Protein AF-A0A323U7H0-F1 (afdb_monomer_lite)

Radius of gyration: 13.51 Å; chains: 1; bounding box: 28×29×39 Å

Sequence (74 aa):
MEMNPSRMLDDLKATVLRMEQRLDALQDVRIEELMRAYRELVPRFERDLEDERDRLLSRGAALMLVQQVWKGRQ

Foldseek 3Di:
DPPDPVVVLVVLVVLLVVLLVVLVPDPDPVSVVLSVVLVVCLVVLVVVPDDSVSSSVVSNVSSVVSVVVVVVVD

Secondary structure (DSSP, 8-state):
-PPPHHHHHHHHHHHHHHHHHHHHT---HHHHHHHHHHHHHHHHHHHH---HHHHHHHHHHHHHHHHHHHHTT-

Structure (mmCIF, N/CA/C/O backbone):
data_AF-A0A323U7H0-F1
#
_entry.id   AF-A0A323U7H0-F1
#
loop_
_atom_site.group_PDB
_atom_site.id
_atom_site.type_symbol
_atom_site.label_atom_id
_atom_site.label_alt_id
_atom_site.label_comp_id
_atom_site.label_asym_id
_atom_site.label_entity_id
_atom_site.label_seq_id
_atom_site.pdbx_PDB_ins_code
_atom_site.Cartn_x
_atom_site.Cartn_y
_atom_site.Cartn_z
_atom_site.occupancy
_atom_site.B_iso_or_equiv
_atom_site.auth_seq_id
_atom_site.auth_comp_id
_atom_site.auth_asym_id
_atom_site.auth_atom_id
_atom_site.pdbx_PDB_model_num
ATOM 1 N N . MET A 1 1 ? 3.219 16.456 -25.547 1.00 49.22 1 MET A N 1
ATOM 2 C CA . MET A 1 1 ? 4.096 16.269 -24.373 1.00 49.22 1 MET A CA 1
ATOM 3 C C . MET A 1 1 ? 4.307 14.774 -24.244 1.00 49.22 1 MET A C 1
ATOM 5 O O . MET A 1 1 ? 3.386 14.090 -23.819 1.00 49.22 1 MET A O 1
ATOM 9 N N . GLU A 1 2 ? 5.434 14.248 -24.719 1.00 51.28 2 GLU A N 1
ATOM 10 C CA . GLU A 1 2 ? 5.785 12.853 -24.434 1.00 51.28 2 GLU A CA 1
ATOM 11 C C . GLU A 1 2 ? 6.029 12.742 -22.926 1.00 51.28 2 GLU A C 1
ATOM 13 O O . GLU A 1 2 ? 6.878 13.440 -22.370 1.00 51.28 2 GLU A O 1
ATOM 18 N N . MET A 1 3 ? 5.220 11.939 -22.237 1.00 56.56 3 MET A N 1
ATOM 19 C CA . MET A 1 3 ? 5.473 11.624 -20.836 1.00 56.56 3 MET A CA 1
ATOM 20 C C . MET A 1 3 ? 6.764 10.815 -20.758 1.00 56.56 3 MET A C 1
ATOM 22 O O . MET A 1 3 ? 6.834 9.714 -21.294 1.00 56.56 3 MET A O 1
ATOM 26 N N . ASN A 1 4 ? 7.772 11.354 -20.073 1.00 73.00 4 ASN A N 1
ATOM 27 C CA . ASN A 1 4 ? 8.986 10.614 -19.754 1.00 73.00 4 ASN A CA 1
ATOM 28 C C . ASN A 1 4 ? 8.609 9.407 -18.864 1.00 73.00 4 ASN A C 1
ATOM 30 O O . ASN A 1 4 ? 8.118 9.633 -17.752 1.00 73.00 4 ASN A O 1
ATOM 34 N N . PRO A 1 5 ? 8.832 8.154 -19.306 1.00 69.50 5 PRO A N 1
ATOM 35 C CA . PRO A 1 5 ? 8.457 6.956 -18.550 1.00 69.50 5 PRO A CA 1
ATOM 36 C C . PRO A 1 5 ? 9.057 6.912 -17.140 1.00 69.50 5 PRO A C 1
ATOM 38 O O . PRO A 1 5 ? 8.411 6.433 -16.212 1.00 69.50 5 PRO A O 1
ATOM 41 N N . SER A 1 6 ? 10.251 7.489 -16.961 1.00 74.12 6 SER A N 1
ATOM 42 C CA . SER A 1 6 ? 10.916 7.594 -15.658 1.00 74.12 6 SER A CA 1
ATOM 43 C C . SER A 1 6 ? 10.124 8.475 -14.682 1.00 74.12 6 SER A C 1
ATOM 45 O O . SER A 1 6 ? 9.846 8.079 -13.554 1.00 74.12 6 SER A O 1
ATOM 47 N N . ARG A 1 7 ? 9.630 9.628 -15.158 1.00 83.50 7 ARG A N 1
ATOM 48 C CA . ARG A 1 7 ? 8.820 10.555 -14.349 1.00 83.50 7 ARG A CA 1
ATOM 49 C C . ARG A 1 7 ? 7.511 9.915 -13.883 1.00 83.50 7 ARG A C 1
ATOM 51 O O . ARG A 1 7 ? 7.083 10.144 -12.760 1.00 83.50 7 ARG A O 1
ATOM 58 N N . MET A 1 8 ? 6.896 9.090 -14.729 1.00 89.12 8 MET A N 1
ATOM 59 C CA . MET A 1 8 ? 5.672 8.370 -14.373 1.00 89.12 8 MET A CA 1
ATOM 60 C C . MET A 1 8 ? 5.904 7.376 -13.225 1.00 89.12 8 MET A C 1
ATOM 62 O O . MET A 1 8 ? 5.073 7.283 -12.323 1.00 89.12 8 MET A O 1
ATOM 66 N N . LEU A 1 9 ? 7.019 6.640 -13.242 1.00 94.31 9 LEU A N 1
ATOM 67 C CA . LEU A 1 9 ? 7.367 5.718 -12.158 1.00 94.31 9 LEU A CA 1
ATOM 68 C C . LEU A 1 9 ? 7.635 6.467 -10.851 1.00 94.31 9 LEU A C 1
ATOM 70 O O . LEU A 1 9 ? 7.154 6.041 -9.802 1.00 94.31 9 LEU A O 1
ATOM 74 N N . ASP A 1 10 ? 8.335 7.600 -10.910 1.00 95.31 10 ASP A N 1
ATOM 75 C CA . ASP A 1 10 ? 8.582 8.443 -9.736 1.00 95.31 10 ASP A CA 1
ATOM 76 C C . ASP A 1 10 ? 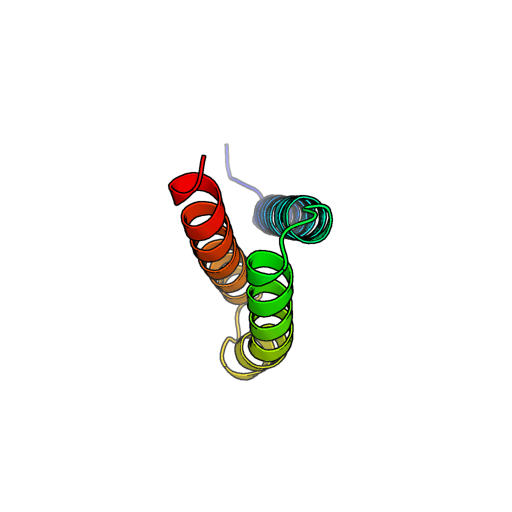7.275 8.992 -9.141 1.00 95.31 10 ASP A C 1
ATOM 78 O O . ASP A 1 10 ? 7.072 8.941 -7.925 1.00 95.31 10 ASP A O 1
ATOM 82 N N . ASP A 1 11 ? 6.341 9.434 -9.988 1.00 94.81 11 ASP A N 1
ATOM 83 C CA . ASP A 1 11 ? 5.019 9.903 -9.561 1.00 94.81 11 ASP A CA 1
ATOM 84 C C . A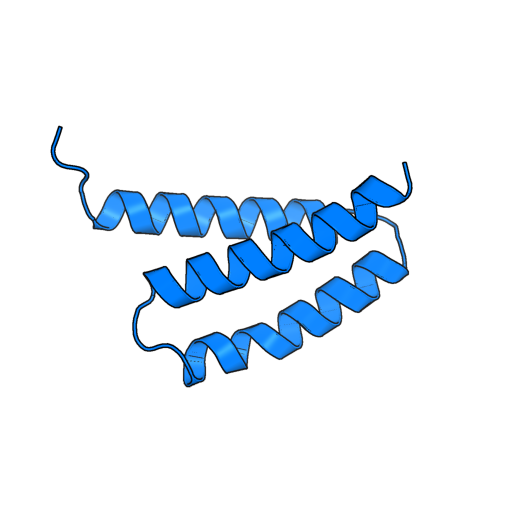SP A 1 11 ? 4.199 8.778 -8.899 1.00 94.81 11 ASP A C 1
ATOM 86 O O . ASP A 1 11 ? 3.522 9.004 -7.884 1.00 94.81 11 ASP A O 1
ATOM 90 N N . LEU A 1 12 ? 4.286 7.548 -9.421 1.00 96.50 12 LEU A N 1
ATOM 91 C CA . LEU A 1 12 ? 3.660 6.366 -8.823 1.00 96.50 12 LEU A CA 1
ATOM 92 C C . LEU A 1 12 ? 4.290 6.017 -7.469 1.00 96.50 12 LEU A C 1
ATOM 94 O O . LEU A 1 12 ? 3.558 5.839 -6.493 1.00 96.50 12 LEU A O 1
ATOM 98 N N . LYS A 1 13 ? 5.626 5.991 -7.371 1.00 97.44 13 LYS A N 1
ATOM 99 C CA . LYS A 1 13 ? 6.361 5.763 -6.111 1.00 97.44 13 LYS A CA 1
ATOM 100 C C . LYS A 1 13 ? 5.960 6.776 -5.050 1.00 97.44 13 LYS A C 1
ATOM 102 O O . LYS A 1 13 ? 5.590 6.399 -3.938 1.00 97.44 13 LYS A O 1
ATOM 107 N N . ALA A 1 14 ? 5.971 8.058 -5.409 1.00 97.62 14 ALA A N 1
ATOM 108 C CA . ALA A 1 14 ? 5.592 9.137 -4.509 1.00 97.62 14 ALA A CA 1
ATOM 109 C C . ALA A 1 14 ? 4.127 9.017 -4.062 1.00 97.62 14 ALA A C 1
ATOM 111 O O . ALA A 1 14 ? 3.801 9.300 -2.910 1.00 97.62 14 ALA A O 1
ATOM 112 N N . THR A 1 15 ? 3.235 8.585 -4.954 1.00 97.12 15 THR A N 1
ATOM 113 C CA . THR A 1 15 ? 1.819 8.380 -4.627 1.00 97.12 15 THR A CA 1
ATOM 114 C C . THR A 1 15 ? 1.618 7.230 -3.648 1.00 97.12 15 THR A C 1
ATOM 116 O O . THR A 1 15 ? 0.948 7.425 -2.633 1.00 97.12 15 THR A O 1
ATOM 119 N N . VAL A 1 16 ? 2.231 6.072 -3.905 1.00 98.25 16 VAL A N 1
ATOM 120 C CA . VAL A 1 16 ? 2.177 4.911 -3.005 1.00 98.25 16 VAL A CA 1
ATOM 121 C C . VAL A 1 16 ? 2.714 5.286 -1.625 1.00 98.25 16 VAL A C 1
ATOM 123 O O . VAL A 1 16 ? 2.006 5.108 -0.637 1.00 98.25 16 VAL A O 1
ATOM 126 N N . LEU A 1 17 ? 3.889 5.919 -1.560 1.00 98.25 17 LEU A N 1
ATOM 127 C CA . LEU A 1 17 ? 4.503 6.329 -0.297 1.00 98.25 17 LEU A CA 1
ATOM 128 C C . LEU A 1 17 ? 3.602 7.274 0.514 1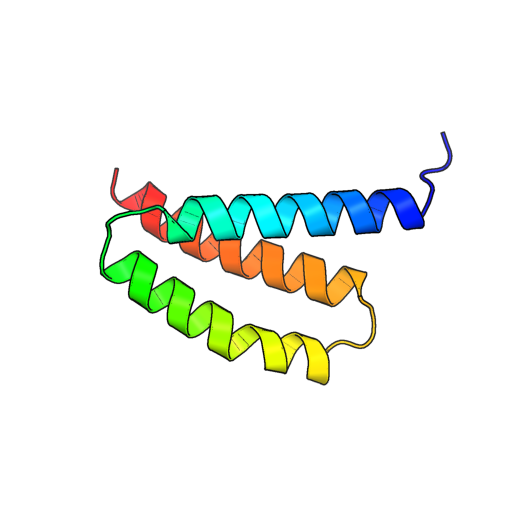.00 98.25 17 LEU A C 1
ATOM 130 O O . LEU A 1 17 ? 3.405 7.072 1.711 1.00 98.25 17 LEU A O 1
ATOM 134 N N . ARG A 1 18 ? 3.007 8.289 -0.131 1.00 98.38 18 ARG A N 1
ATOM 135 C CA . ARG A 1 18 ? 2.067 9.204 0.542 1.00 98.38 18 ARG A CA 1
ATOM 136 C C . ARG A 1 18 ? 0.839 8.474 1.085 1.00 98.38 18 ARG A C 1
ATOM 138 O O . ARG A 1 18 ? 0.319 8.853 2.133 1.00 98.38 18 ARG A O 1
ATOM 145 N N . MET A 1 19 ? 0.333 7.469 0.370 1.00 98.25 19 MET A N 1
ATOM 146 C CA . MET A 1 19 ? -0.813 6.683 0.828 1.00 98.25 19 MET A CA 1
ATOM 147 C C . MET A 1 19 ? -0.454 5.792 2.015 1.00 98.25 19 MET A C 1
ATOM 149 O O . MET A 1 19 ? -1.217 5.778 2.977 1.00 98.25 19 MET A O 1
ATOM 153 N N . GLU A 1 20 ? 0.696 5.117 1.972 1.00 98.31 20 GLU A N 1
ATOM 154 C CA . GLU A 1 20 ? 1.210 4.300 3.080 1.00 98.31 20 GLU A CA 1
ATOM 155 C C . GLU A 1 20 ? 1.353 5.137 4.348 1.00 98.31 20 GLU A C 1
ATOM 157 O O . GLU A 1 20 ? 0.726 4.829 5.355 1.00 98.31 20 GLU A O 1
ATOM 162 N N . GLN A 1 21 ? 2.071 6.26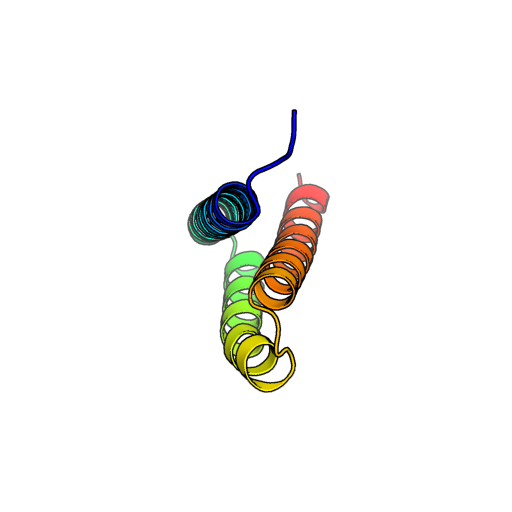1 4.266 1.00 98.19 21 GLN A N 1
ATOM 163 C CA . GLN A 1 21 ? 2.274 7.169 5.397 1.00 98.19 21 GLN A CA 1
ATOM 164 C C . GLN A 1 21 ? 0.954 7.687 5.971 1.00 98.19 21 GLN A C 1
ATOM 166 O O . GLN A 1 21 ? 0.774 7.735 7.186 1.00 98.19 21 GLN A O 1
ATOM 171 N N . ARG A 1 22 ? 0.015 8.079 5.102 1.00 97.69 22 ARG A N 1
ATOM 172 C CA . ARG A 1 22 ? -1.283 8.597 5.539 1.00 97.69 22 ARG A CA 1
ATOM 173 C C . ARG A 1 22 ? -2.117 7.535 6.248 1.00 97.69 22 ARG A C 1
ATOM 175 O O . ARG A 1 22 ? -2.802 7.883 7.200 1.00 97.69 22 ARG A O 1
ATOM 182 N N . LEU A 1 23 ? -2.114 6.293 5.762 1.00 97.31 23 LEU A N 1
ATOM 183 C CA . LEU A 1 23 ? -2.895 5.204 6.351 1.00 97.31 23 LEU A CA 1
ATOM 184 C C . LEU A 1 23 ? -2.244 4.659 7.627 1.00 97.31 23 LEU A C 1
ATOM 186 O O . LEU A 1 23 ? -2.961 4.402 8.586 1.00 97.31 23 LEU A O 1
ATOM 190 N N . ASP A 1 24 ? -0.914 4.571 7.673 1.00 96.62 24 ASP A N 1
ATOM 191 C CA . ASP A 1 24 ? -0.162 4.185 8.875 1.00 96.62 24 ASP A CA 1
ATOM 192 C C . ASP A 1 24 ? -0.308 5.205 10.018 1.00 96.62 24 ASP A C 1
ATOM 194 O O . ASP A 1 24 ? -0.204 4.845 11.187 1.00 96.62 24 ASP A O 1
ATOM 198 N N . ALA A 1 25 ? -0.555 6.481 9.704 1.00 96.69 25 ALA A N 1
ATOM 199 C CA . ALA A 1 25 ? -0.775 7.526 10.704 1.00 96.69 25 ALA A CA 1
ATOM 200 C C . ALA A 1 25 ? -2.187 7.510 11.326 1.00 96.69 25 ALA A C 1
ATOM 202 O O . ALA A 1 25 ? -2.460 8.293 12.240 1.00 96.69 25 ALA A O 1
ATOM 203 N N . LEU A 1 26 ? -3.104 6.672 10.832 1.00 94.88 26 LEU A N 1
ATOM 204 C CA . LEU A 1 26 ? -4.458 6.573 11.374 1.00 94.88 26 LEU A CA 1
ATOM 205 C C . LEU A 1 26 ? -4.459 5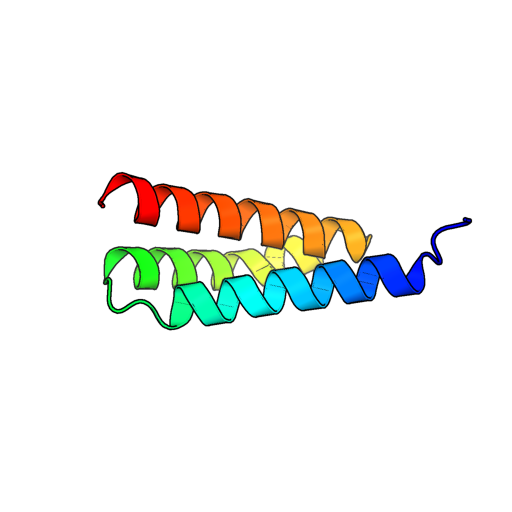.737 12.657 1.00 94.88 26 LEU A C 1
ATOM 207 O O . LEU A 1 26 ? -4.025 4.592 12.659 1.00 94.88 26 LEU A O 1
ATOM 211 N N . GLN A 1 27 ? -5.022 6.286 13.734 1.00 91.12 27 GLN A N 1
ATOM 212 C CA . GLN A 1 27 ? -5.230 5.575 15.002 1.00 91.12 27 GLN A CA 1
ATOM 213 C C . GLN A 1 27 ? -6.527 4.747 14.950 1.00 91.12 27 GLN A C 1
ATOM 215 O O . GLN A 1 27 ? -7.493 5.037 15.654 1.00 91.12 27 GLN A O 1
ATOM 220 N N . ASP A 1 28 ? -6.577 3.752 14.061 1.00 94.94 28 ASP A N 1
ATOM 221 C CA . ASP A 1 28 ? -7.704 2.820 13.920 1.00 94.94 28 ASP A CA 1
ATOM 222 C C . ASP A 1 28 ? -7.186 1.377 13.835 1.00 94.94 28 ASP A C 1
ATOM 224 O O . ASP A 1 28 ? -6.515 1.002 12.874 1.00 94.94 28 ASP A O 1
ATOM 228 N N . VAL A 1 29 ? -7.553 0.553 14.823 1.00 95.00 29 VAL A N 1
ATOM 229 C CA . VAL A 1 29 ? -7.099 -0.845 14.972 1.00 95.00 29 VAL 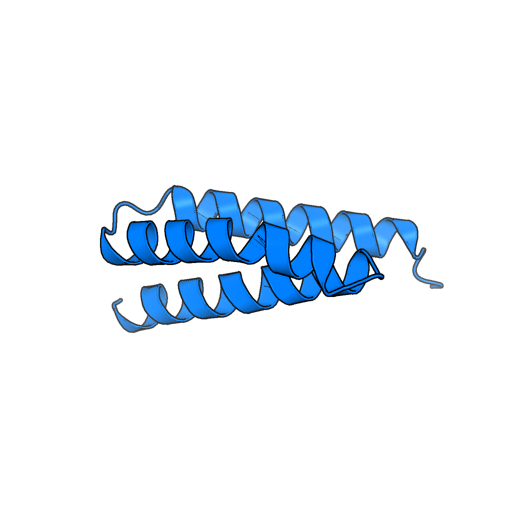A CA 1
ATOM 230 C C . VAL A 1 29 ? -7.355 -1.682 13.716 1.00 95.00 29 VAL A C 1
ATOM 232 O O . VAL A 1 29 ? -6.524 -2.496 13.323 1.00 95.00 29 VAL A O 1
ATOM 235 N N . ARG A 1 30 ? -8.487 -1.475 13.035 1.00 94.69 30 ARG A N 1
ATOM 236 C CA . ARG A 1 30 ? -8.811 -2.240 11.825 1.00 94.69 30 ARG A CA 1
ATOM 237 C C . ARG A 1 30 ? -7.945 -1.801 10.647 1.00 94.69 30 ARG A C 1
ATOM 239 O O . ARG A 1 30 ? -7.614 -2.620 9.792 1.00 94.69 30 ARG A O 1
ATOM 246 N N . ILE A 1 31 ? -7.595 -0.519 10.573 1.00 97.38 31 ILE A N 1
ATOM 247 C CA . ILE A 1 31 ? -6.663 -0.024 9.557 1.00 97.38 31 ILE A CA 1
ATOM 248 C C . ILE A 1 31 ? -5.253 -0.538 9.830 1.00 97.38 31 ILE A C 1
ATOM 250 O O . ILE A 1 31 ? -4.596 -0.969 8.888 1.00 97.38 31 ILE A O 1
ATOM 254 N N . GLU A 1 32 ? -4.824 -0.602 11.089 1.00 97.56 32 GLU A N 1
ATOM 255 C CA . GLU A 1 32 ? -3.547 -1.217 11.466 1.00 97.56 32 GLU A CA 1
ATOM 256 C C . GLU A 1 32 ? -3.465 -2.691 11.029 1.00 97.56 32 GLU A C 1
ATOM 258 O O . GLU A 1 32 ? -2.461 -3.116 10.450 1.00 97.56 32 GLU A O 1
ATOM 263 N N . GLU A 1 33 ? -4.530 -3.472 11.237 1.00 97.81 33 GLU A N 1
ATOM 264 C CA . GLU A 1 33 ? -4.620 -4.866 10.775 1.00 97.81 33 GLU A CA 1
ATOM 265 C C . GLU A 1 33 ? -4.552 -4.977 9.245 1.00 97.81 33 GLU A C 1
ATOM 267 O O . GLU A 1 33 ? -3.809 -5.803 8.706 1.00 97.81 33 GLU A O 1
ATOM 272 N N . LEU A 1 34 ? -5.285 -4.123 8.526 1.00 98.12 34 LEU A N 1
ATOM 273 C CA . LEU A 1 34 ? -5.268 -4.104 7.062 1.00 98.12 34 LEU A CA 1
ATOM 274 C C . LEU A 1 34 ? -3.913 -3.664 6.502 1.00 98.12 34 LEU A C 1
ATOM 276 O O . LEU A 1 34 ? -3.452 -4.228 5.511 1.00 98.12 34 LEU A O 1
ATOM 280 N N . MET A 1 35 ? -3.250 -2.698 7.138 1.00 98.38 35 MET A N 1
ATOM 281 C CA . MET A 1 35 ? -1.905 -2.268 6.758 1.00 98.38 35 MET A CA 1
ATOM 282 C C . MET A 1 35 ? -0.864 -3.357 7.043 1.00 98.38 35 MET A C 1
ATOM 284 O O . MET A 1 35 ? 0.068 -3.525 6.255 1.00 98.38 35 MET A O 1
ATOM 288 N N . ARG A 1 36 ? -1.038 -4.166 8.098 1.00 98.12 36 ARG A N 1
ATOM 289 C CA . ARG A 1 36 ? -0.215 -5.366 8.326 1.00 98.12 36 ARG A CA 1
ATOM 290 C C . ARG A 1 36 ? -0.389 -6.382 7.196 1.00 98.12 36 ARG A C 1
ATOM 292 O O . ARG A 1 36 ? 0.607 -6.790 6.605 1.00 98.12 36 ARG A O 1
ATOM 299 N N . ALA A 1 37 ? -1.631 -6.710 6.838 1.00 97.94 37 ALA A N 1
ATOM 300 C CA . ALA A 1 37 ? -1.921 -7.610 5.720 1.00 97.94 37 ALA A CA 1
ATOM 301 C C . ALA A 1 37 ? -1.390 -7.067 4.378 1.00 97.94 37 ALA A C 1
ATOM 303 O O . ALA A 1 37 ? -0.858 -7.818 3.563 1.00 97.94 37 ALA A O 1
ATOM 304 N N . TYR A 1 38 ? -1.473 -5.752 4.157 1.00 98.06 38 TYR A N 1
ATOM 305 C CA . TYR A 1 38 ? -0.866 -5.091 3.002 1.00 98.06 38 TYR A CA 1
ATOM 306 C C . TYR A 1 38 ? 0.654 -5.302 2.957 1.00 98.06 38 TYR A C 1
ATOM 308 O O . TYR A 1 38 ? 1.178 -5.692 1.915 1.00 98.06 38 TYR A O 1
ATOM 316 N N . ARG A 1 39 ? 1.371 -5.114 4.074 1.00 97.56 39 ARG A N 1
ATOM 317 C CA . ARG A 1 39 ? 2.829 -5.336 4.135 1.00 97.56 39 ARG A CA 1
ATOM 318 C C . ARG A 1 39 ? 3.207 -6.793 3.861 1.00 97.56 39 ARG A C 1
ATOM 320 O O . ARG A 1 39 ? 4.212 -7.034 3.204 1.00 97.56 39 ARG A O 1
ATOM 327 N N . GLU A 1 40 ? 2.394 -7.751 4.301 1.00 96.75 40 GLU A N 1
ATOM 328 C CA . GLU A 1 40 ? 2.570 -9.177 3.976 1.00 96.75 40 GLU A CA 1
ATOM 329 C C . GLU A 1 40 ? 2.304 -9.487 2.491 1.00 96.75 40 GLU A C 1
ATOM 331 O O . GLU A 1 40 ? 2.866 -10.434 1.936 1.00 96.75 40 GLU A O 1
ATOM 336 N N . LEU A 1 41 ? 1.476 -8.678 1.822 1.00 95.62 41 LEU A N 1
ATOM 337 C CA . LEU A 1 41 ? 1.172 -8.810 0.399 1.00 95.62 41 LEU A CA 1
ATOM 338 C C . LEU A 1 41 ? 2.275 -8.233 -0.504 1.00 95.62 41 LEU A C 1
ATOM 340 O O . LEU A 1 41 ? 2.480 -8.750 -1.601 1.00 95.62 41 LEU A O 1
ATOM 344 N N . VAL A 1 42 ? 3.010 -7.208 -0.058 1.00 96.00 42 VAL A N 1
ATOM 345 C CA . VAL A 1 42 ? 4.047 -6.526 -0.863 1.00 96.00 42 VAL A CA 1
ATOM 346 C C . VAL A 1 42 ? 5.087 -7.492 -1.461 1.00 96.00 42 VAL A C 1
ATOM 348 O O . VAL A 1 42 ? 5.275 -7.438 -2.679 1.00 96.00 42 VAL A O 1
ATOM 351 N N . PRO A 1 43 ? 5.690 -8.436 -0.706 1.00 96.62 43 PRO A N 1
ATOM 352 C CA . PRO A 1 43 ? 6.634 -9.401 -1.278 1.00 96.62 43 PRO A CA 1
ATOM 353 C C . PRO A 1 43 ? 6.022 -10.289 -2.368 1.00 96.62 43 PRO A C 1
ATOM 355 O O . PRO A 1 43 ? 6.724 -10.753 -3.265 1.00 96.62 43 PRO A O 1
ATOM 358 N N . ARG A 1 44 ? 4.704 -10.537 -2.321 1.00 95.44 44 ARG A N 1
ATOM 359 C CA . ARG A 1 44 ? 4.016 -11.298 -3.374 1.00 95.44 44 ARG A CA 1
ATOM 360 C C . ARG A 1 44 ? 3.940 -10.493 -4.662 1.00 95.44 44 ARG A C 1
ATOM 362 O O . ARG A 1 44 ? 4.200 -11.058 -5.710 1.00 95.44 44 ARG A O 1
ATOM 369 N N . PHE A 1 45 ? 3.671 -9.189 -4.597 1.00 94.00 45 PHE A N 1
ATOM 370 C CA . PHE A 1 45 ? 3.733 -8.337 -5.788 1.00 94.00 45 PHE A CA 1
ATOM 371 C C . PHE A 1 45 ? 5.136 -8.306 -6.396 1.00 94.00 45 PHE A C 1
ATOM 373 O O . PHE A 1 45 ? 5.264 -8.375 -7.610 1.00 94.00 45 PHE A O 1
ATOM 380 N N . GLU A 1 46 ? 6.184 -8.244 -5.573 1.00 91.38 46 GLU A N 1
ATOM 381 C CA . GLU A 1 46 ? 7.573 -8.253 -6.055 1.00 91.38 46 GLU A CA 1
ATOM 382 C C . GLU A 1 46 ? 7.970 -9.568 -6.730 1.00 91.38 46 GLU A C 1
ATOM 384 O O . GLU A 1 46 ? 8.752 -9.553 -7.677 1.00 91.38 46 GLU A O 1
ATOM 389 N N . ARG A 1 47 ? 7.426 -10.692 -6.254 1.00 95.00 47 ARG A N 1
ATOM 390 C CA . ARG A 1 47 ? 7.667 -12.018 -6.830 1.00 95.00 47 ARG A CA 1
ATOM 391 C C . ARG A 1 47 ? 6.810 -12.292 -8.065 1.00 95.00 47 ARG A C 1
ATOM 393 O O . ARG A 1 47 ? 7.289 -12.916 -9.004 1.00 95.00 47 ARG A O 1
ATOM 400 N N . ASP A 1 48 ? 5.545 -11.886 -8.028 1.00 95.94 48 ASP A N 1
ATOM 401 C CA . ASP A 1 48 ? 4.534 -12.300 -9.002 1.00 95.94 48 ASP A CA 1
ATOM 402 C C . ASP A 1 48 ? 4.425 -11.304 -10.185 1.00 95.94 48 ASP A C 1
ATOM 404 O O . ASP A 1 48 ? 3.825 -11.646 -11.201 1.00 95.94 48 ASP A O 1
ATOM 408 N N . LEU A 1 49 ? 4.996 -10.091 -10.082 1.00 96.50 49 LEU A N 1
ATOM 409 C CA . LEU A 1 49 ? 4.946 -9.050 -11.124 1.00 96.50 49 LEU A CA 1
ATOM 410 C C . LEU A 1 49 ? 6.349 -8.599 -11.558 1.00 96.50 49 LEU A C 1
ATOM 412 O O . LEU A 1 49 ? 7.128 -8.064 -10.766 1.00 96.50 49 LEU A O 1
ATOM 416 N N . GLU A 1 50 ? 6.645 -8.734 -12.850 1.00 93.56 50 GLU A N 1
ATOM 417 C CA . GLU A 1 50 ? 7.953 -8.380 -13.415 1.00 93.56 50 GLU A CA 1
ATOM 418 C C . GLU A 1 50 ? 8.144 -6.862 -13.578 1.00 93.56 50 GLU A C 1
ATOM 420 O O . GLU A 1 50 ? 9.217 -6.354 -13.251 1.00 93.56 50 GLU A O 1
ATOM 425 N N . ASP A 1 51 ? 7.116 -6.119 -14.004 1.00 95.31 51 ASP A N 1
ATOM 426 C CA . ASP A 1 51 ? 7.196 -4.668 -14.230 1.00 95.31 51 ASP A CA 1
ATOM 427 C C . ASP A 1 51 ? 7.055 -3.876 -12.913 1.00 95.31 51 ASP A C 1
ATOM 429 O O . ASP A 1 51 ? 6.101 -4.048 -12.148 1.00 95.31 51 ASP A O 1
ATOM 433 N N . GLU A 1 52 ? 7.996 -2.964 -12.649 1.00 95.00 52 GLU A N 1
ATOM 434 C CA . GLU A 1 52 ? 7.955 -2.059 -11.495 1.00 95.00 52 GLU A CA 1
ATOM 435 C C . GLU A 1 52 ? 6.679 -1.204 -11.474 1.00 95.00 52 GLU A C 1
ATOM 437 O O . GLU A 1 52 ? 6.092 -0.982 -10.410 1.00 95.00 52 GLU A O 1
ATOM 442 N N . ARG A 1 53 ? 6.205 -0.762 -12.643 1.00 95.50 53 ARG A N 1
ATOM 443 C CA . ARG A 1 53 ? 4.946 -0.032 -12.784 1.00 95.50 53 ARG A CA 1
ATOM 444 C C . ARG A 1 53 ? 3.780 -0.853 -12.244 1.00 95.50 53 ARG A C 1
ATOM 446 O O . ARG A 1 53 ? 2.969 -0.322 -11.487 1.00 95.50 53 ARG A O 1
ATOM 453 N N . ASP A 1 54 ? 3.706 -2.130 -12.599 1.00 96.75 54 ASP A N 1
ATOM 454 C CA . ASP A 1 54 ? 2.598 -3.004 -12.211 1.00 96.75 54 ASP A CA 1
ATOM 455 C C . ASP A 1 54 ? 2.628 -3.314 -10.714 1.00 96.75 54 ASP A C 1
ATOM 457 O O . ASP A 1 54 ? 1.577 -3.331 -10.063 1.00 96.75 54 ASP A O 1
ATOM 461 N N . ARG A 1 55 ? 3.826 -3.454 -10.128 1.00 97.62 55 ARG A N 1
ATOM 462 C CA . ARG A 1 55 ? 3.997 -3.548 -8.668 1.00 97.62 55 ARG A CA 1
ATOM 463 C C . ARG A 1 55 ? 3.460 -2.303 -7.968 1.00 97.62 55 ARG A C 1
ATOM 465 O O . ARG A 1 55 ? 2.712 -2.415 -6.997 1.00 97.62 55 ARG A O 1
ATOM 472 N N . LEU A 1 56 ? 3.813 -1.113 -8.458 1.00 97.06 56 LEU A N 1
ATOM 473 C CA . LEU A 1 56 ? 3.368 0.158 -7.879 1.00 97.06 56 LEU A CA 1
ATOM 474 C C . LEU A 1 56 ? 1.857 0.360 -8.025 1.00 97.06 56 LEU A C 1
ATOM 476 O O . LEU A 1 56 ? 1.204 0.776 -7.069 1.00 97.06 56 LEU A O 1
ATOM 480 N N . LEU A 1 57 ? 1.286 0.024 -9.183 1.00 97.06 57 LEU A N 1
ATOM 481 C CA . LEU A 1 57 ? -0.157 0.092 -9.411 1.00 97.06 57 LEU A CA 1
ATOM 482 C C . LEU A 1 57 ? -0.920 -0.888 -8.513 1.00 97.06 57 LEU A C 1
ATOM 484 O O . LEU A 1 57 ? -1.921 -0.504 -7.910 1.00 97.06 57 LEU A O 1
ATOM 488 N N . SER A 1 58 ? -0.422 -2.116 -8.358 1.00 97.94 58 SER A N 1
ATOM 489 C CA . SER A 1 58 ? -1.031 -3.128 -7.485 1.00 97.94 58 SER A CA 1
ATOM 490 C C . SER A 1 58 ? -0.996 -2.709 -6.015 1.00 97.94 58 SER A C 1
ATOM 492 O O . SER A 1 58 ? -2.004 -2.811 -5.312 1.00 97.94 58 SER A O 1
ATOM 494 N N . ARG A 1 59 ? 0.130 -2.141 -5.560 1.00 98.19 59 ARG A N 1
ATOM 495 C CA . ARG A 1 59 ? 0.244 -1.527 -4.228 1.00 98.19 59 ARG A CA 1
ATOM 496 C C . ARG A 1 59 ? -0.748 -0.378 -4.052 1.00 98.19 59 ARG A C 1
ATOM 498 O O . ARG A 1 59 ? -1.479 -0.349 -3.066 1.00 98.19 59 ARG A O 1
ATOM 505 N N . GLY A 1 60 ? -0.826 0.529 -5.028 1.00 97.88 60 GLY A N 1
ATOM 506 C CA . GLY A 1 60 ? -1.779 1.639 -5.028 1.00 97.88 60 GLY A CA 1
ATOM 507 C C . GLY A 1 60 ? -3.233 1.169 -4.923 1.00 97.88 60 GLY A C 1
ATOM 508 O O . GLY A 1 60 ? -3.979 1.668 -4.083 1.00 97.88 60 GLY A O 1
ATOM 509 N N . ALA A 1 61 ? -3.623 0.162 -5.708 1.00 97.94 61 ALA A N 1
ATOM 510 C CA . ALA A 1 61 ? -4.966 -0.415 -5.675 1.00 97.94 61 ALA A CA 1
ATOM 511 C C . ALA A 1 61 ? -5.300 -1.044 -4.311 1.00 97.94 61 ALA A C 1
ATOM 513 O O . ALA A 1 61 ? -6.386 -0.811 -3.773 1.00 97.94 61 ALA A O 1
ATOM 514 N N . ALA A 1 62 ? -4.359 -1.780 -3.710 1.00 98.19 62 ALA A N 1
ATOM 515 C CA . ALA A 1 62 ? -4.533 -2.336 -2.369 1.00 98.19 62 ALA A CA 1
ATOM 516 C C . ALA A 1 62 ? -4.746 -1.226 -1.320 1.00 98.19 62 ALA A C 1
ATOM 518 O O . ALA A 1 62 ? -5.683 -1.291 -0.525 1.00 98.19 62 ALA A O 1
ATOM 519 N N . LEU A 1 63 ? -3.947 -0.156 -1.366 1.00 98.44 63 LEU A N 1
ATOM 520 C CA . LEU A 1 63 ? -4.084 0.990 -0.459 1.00 98.44 63 LEU A CA 1
ATOM 521 C C . LEU A 1 63 ? -5.395 1.764 -0.681 1.00 98.44 63 LEU A C 1
ATOM 523 O O . LEU A 1 63 ? -5.981 2.268 0.278 1.00 98.44 63 LEU A O 1
ATOM 527 N N . MET A 1 64 ? -5.898 1.845 -1.919 1.00 98.06 64 MET A N 1
ATOM 528 C CA . MET A 1 64 ? -7.213 2.434 -2.206 1.00 98.06 64 MET A CA 1
ATOM 529 C C . MET A 1 64 ? -8.344 1.644 -1.540 1.00 98.06 64 MET A C 1
ATOM 531 O O . MET A 1 64 ? -9.271 2.253 -1.003 1.00 98.06 64 MET A O 1
ATOM 535 N N . LEU A 1 65 ? -8.259 0.311 -1.520 1.00 98.00 65 LEU A N 1
ATOM 536 C CA . LEU A 1 65 ? -9.225 -0.529 -0.811 1.00 98.00 65 LEU A CA 1
ATOM 537 C C . LEU A 1 65 ? -9.191 -0.262 0.700 1.00 98.00 65 LEU A C 1
ATOM 539 O O . LEU A 1 65 ? -10.243 -0.039 1.299 1.00 98.00 65 LEU A O 1
ATOM 543 N N . VAL A 1 66 ? -7.998 -0.211 1.306 1.00 97.69 66 VAL A N 1
ATOM 544 C CA . VAL A 1 66 ? -7.842 0.126 2.734 1.00 97.69 66 VAL A CA 1
ATOM 545 C C . VAL A 1 66 ? -8.437 1.505 3.032 1.00 97.69 66 VAL A C 1
ATOM 547 O O . VAL A 1 66 ? -9.222 1.663 3.969 1.00 97.69 66 VAL A O 1
ATOM 550 N N . GLN A 1 67 ? -8.146 2.499 2.189 1.00 96.88 67 GLN A N 1
ATOM 551 C CA . GLN A 1 67 ? -8.725 3.835 2.312 1.00 96.88 67 GLN A CA 1
ATOM 552 C C . GLN A 1 67 ? -10.255 3.824 2.206 1.00 96.88 67 GLN A C 1
ATOM 554 O O . GLN A 1 67 ? -10.909 4.582 2.922 1.00 96.88 67 GLN A O 1
ATOM 559 N N . GLN A 1 68 ? -10.834 3.007 1.325 1.00 97.00 68 GLN A N 1
ATOM 560 C CA . GLN A 1 68 ? -12.284 2.914 1.185 1.00 97.00 68 GLN A CA 1
ATOM 561 C C . GLN A 1 68 ? -12.936 2.301 2.429 1.00 97.00 68 GLN A C 1
ATOM 563 O O . GLN A 1 68 ? -13.971 2.795 2.875 1.00 97.00 68 GLN A O 1
ATOM 568 N N . VAL A 1 69 ? -12.312 1.281 3.027 1.00 95.12 69 VAL A N 1
ATOM 569 C CA . VAL A 1 69 ? -12.771 0.693 4.297 1.00 95.12 69 VAL A CA 1
ATOM 570 C C . VAL A 1 69 ? -12.738 1.724 5.426 1.00 95.12 69 VAL A C 1
ATOM 572 O O . VAL A 1 69 ? -13.671 1.772 6.224 1.00 95.12 69 VAL A O 1
ATOM 575 N N . TRP A 1 70 ? -11.705 2.569 5.479 1.00 94.56 70 TRP A N 1
ATOM 576 C CA . TRP A 1 70 ? -11.634 3.667 6.445 1.00 94.56 70 TRP A CA 1
ATOM 577 C C . TRP A 1 70 ? -12.728 4.720 6.214 1.00 94.56 70 TRP A C 1
ATOM 579 O O . TRP A 1 70 ? -13.440 5.085 7.146 1.00 94.56 70 TRP A O 1
ATOM 589 N N . LYS A 1 71 ? -12.908 5.179 4.965 1.00 92.44 71 LYS A N 1
ATOM 590 C CA . LYS A 1 71 ? -13.906 6.204 4.610 1.00 92.44 71 LYS A CA 1
ATOM 591 C C . LYS A 1 71 ? -15.342 5.769 4.872 1.00 92.44 71 LYS A C 1
ATOM 593 O O . LYS A 1 71 ? -16.136 6.594 5.291 1.00 92.44 71 LYS A O 1
ATOM 598 N N . GLY A 1 72 ? -15.679 4.498 4.647 1.00 83.75 72 GLY A N 1
ATOM 599 C CA . GLY A 1 72 ? -17.029 3.974 4.890 1.00 83.75 72 GLY A CA 1
ATOM 600 C C . GLY A 1 72 ? -17.463 3.971 6.363 1.00 83.75 72 GLY A C 1
ATOM 601 O O . GLY A 1 72 ? -18.552 3.492 6.664 1.00 83.75 72 GLY A O 1
ATOM 602 N N . ARG A 1 73 ? -16.607 4.445 7.276 1.00 70.50 73 ARG A N 1
ATOM 603 C CA . ARG A 1 73 ? -16.854 4.539 8.720 1.00 70.50 73 ARG A CA 1
ATOM 604 C C . ARG A 1 73 ? -16.956 5.979 9.234 1.00 70.50 73 ARG A C 1
ATOM 606 O O . ARG A 1 73 ? -17.245 6.144 10.417 1.00 70.50 73 ARG A O 1
ATOM 613 N N . GLN A 1 74 ? -16.650 6.974 8.398 1.00 59.12 74 GLN A N 1
ATOM 614 C CA . GLN A 1 74 ? -16.881 8.392 8.701 1.00 59.12 74 GLN A CA 1
ATOM 615 C C . GLN A 1 74 ? -18.306 8.779 8.319 1.00 59.12 74 GLN A C 1
ATOM 617 O O . GLN A 1 74 ? -18.874 9.623 9.041 1.00 59.12 74 GLN A O 1
#

pLDDT: mean 92.46, std 11.09, range [49.22, 98.44]